Protein AF-A0A7X7Y111-F1 (afdb_monomer_lite)

Sequence (57 aa):
MAGIKRYHVSEENAWSEMVEAGDFVFLGFCVGNVGESVEAQVHGALDDMERRLGEIG

Structure (mmCIF, N/CA/C/O back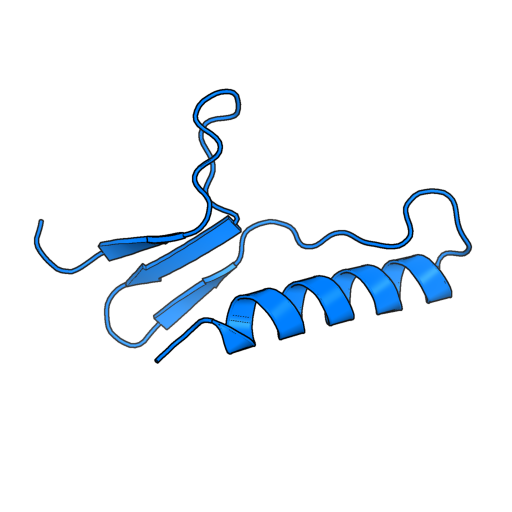bone):
data_AF-A0A7X7Y111-F1
#
_entry.id   AF-A0A7X7Y111-F1
#
loop_
_atom_site.group_PDB
_atom_site.id
_atom_site.type_symbol
_atom_site.label_atom_id
_atom_site.label_alt_id
_atom_site.label_comp_id
_atom_site.label_asym_id
_atom_site.label_entity_id
_atom_site.label_seq_id
_atom_site.pdbx_PDB_ins_code
_atom_site.Cartn_x
_atom_site.Cartn_y
_atom_site.Cartn_z
_atom_site.occupancy
_atom_site.B_iso_or_equiv
_atom_site.auth_seq_id
_atom_site.auth_comp_id
_atom_site.auth_asym_id
_atom_site.auth_atom_id
_atom_site.pdbx_PDB_model_num
ATOM 1 N N . MET A 1 1 ? -10.554 8.073 21.342 1.00 50.88 1 MET A N 1
ATOM 2 C CA . MET A 1 1 ? -9.445 7.973 20.363 1.00 50.88 1 MET A CA 1
ATOM 3 C C . MET A 1 1 ? -8.835 6.561 20.317 1.00 50.88 1 MET A C 1
ATOM 5 O O . MET A 1 1 ? -7.672 6.425 19.980 1.00 50.88 1 MET A O 1
ATOM 9 N N . ALA A 1 2 ? -9.599 5.500 20.613 1.00 61.06 2 ALA A N 1
ATOM 10 C CA . ALA A 1 2 ? -9.077 4.135 20.767 1.00 61.06 2 ALA A CA 1
ATOM 11 C C . ALA A 1 2 ? -9.385 3.215 19.562 1.00 61.06 2 ALA A C 1
ATOM 13 O O . ALA A 1 2 ? -9.704 2.052 19.761 1.00 61.06 2 ALA A O 1
ATOM 14 N N . GLY A 1 3 ? -9.354 3.726 18.324 1.00 84.00 3 GLY A N 1
ATOM 15 C CA . GLY A 1 3 ? -9.803 2.942 17.156 1.00 84.00 3 GLY A CA 1
ATOM 16 C C . GLY A 1 3 ? -9.140 3.258 15.816 1.00 84.00 3 GLY A C 1
ATOM 17 O O . GLY A 1 3 ? -9.580 2.727 14.807 1.00 84.00 3 GLY A O 1
ATOM 18 N N . ILE A 1 4 ? -8.120 4.123 15.793 1.00 94.38 4 ILE A N 1
ATOM 19 C CA . ILE A 1 4 ? -7.326 4.373 14.585 1.00 94.38 4 ILE A CA 1
ATOM 20 C C . ILE A 1 4 ? -5.901 3.911 14.870 1.00 94.38 4 ILE A C 1
ATOM 22 O O . ILE A 1 4 ? -5.257 4.471 15.761 1.00 94.38 4 ILE A O 1
ATOM 26 N N . LYS A 1 5 ? -5.416 2.915 14.127 1.00 94.94 5 LYS A N 1
ATOM 27 C CA . LYS A 1 5 ? -4.009 2.493 14.155 1.00 94.94 5 LYS A CA 1
ATOM 28 C C . LYS A 1 5 ? -3.300 3.068 12.934 1.00 94.94 5 LYS A C 1
ATOM 30 O O . LYS A 1 5 ? -3.834 3.024 11.829 1.00 94.94 5 LYS A O 1
ATOM 35 N N . ARG A 1 6 ? -2.112 3.634 13.135 1.00 95.38 6 ARG A N 1
ATOM 36 C CA . ARG A 1 6 ? -1.269 4.179 12.064 1.00 95.38 6 ARG A CA 1
ATOM 37 C C . ARG A 1 6 ? 0.008 3.358 11.987 1.00 95.38 6 ARG A C 1
ATOM 39 O O . ARG A 1 6 ? 0.678 3.197 13.004 1.00 95.38 6 ARG A O 1
ATOM 46 N N . TYR A 1 7 ? 0.326 2.871 10.799 1.00 95.38 7 TYR A N 1
ATOM 47 C CA . TYR A 1 7 ? 1.501 2.051 10.524 1.00 95.38 7 TYR A CA 1
ATOM 48 C C . TYR A 1 7 ? 2.551 2.899 9.802 1.00 95.38 7 TYR A C 1
ATOM 50 O O . TYR A 1 7 ? 2.188 3.758 8.993 1.00 95.38 7 TYR A O 1
ATOM 58 N N . HIS A 1 8 ? 3.829 2.668 10.125 1.00 95.19 8 HIS A N 1
ATOM 59 C CA . HIS A 1 8 ? 5.000 3.341 9.537 1.00 95.19 8 HIS A CA 1
ATOM 60 C C . HIS A 1 8 ? 4.784 4.848 9.350 1.00 95.19 8 HIS A C 1
ATOM 62 O O . HIS A 1 8 ? 4.693 5.371 8.240 1.00 95.19 8 HIS A O 1
ATOM 68 N N . VAL A 1 9 ? 4.604 5.551 10.470 1.00 96.38 9 VAL A N 1
ATOM 69 C CA . VAL A 1 9 ? 4.394 7.002 10.468 1.00 96.38 9 VAL A CA 1
ATOM 70 C C . VAL A 1 9 ? 5.697 7.698 10.073 1.00 96.38 9 VAL A C 1
ATOM 72 O O . VAL A 1 9 ? 6.712 7.571 10.757 1.00 96.38 9 VAL A O 1
ATOM 75 N N . SER A 1 10 ? 5.661 8.470 8.990 1.00 95.00 10 SER A N 1
ATOM 76 C CA . SER A 1 10 ? 6.722 9.407 8.640 1.00 95.00 10 SER A CA 1
ATOM 77 C C . SER A 1 10 ? 6.494 10.717 9.392 1.00 95.00 10 SER A C 1
ATOM 79 O O . SER A 1 10 ? 5.704 11.557 8.965 1.00 95.00 10 SER A O 1
ATOM 81 N N . GLU A 1 11 ? 7.186 10.898 10.518 1.00 94.56 11 GLU A N 1
ATOM 82 C CA . GLU A 1 11 ? 7.092 12.128 11.325 1.00 94.56 11 GLU A CA 1
ATOM 83 C C . GLU A 1 11 ? 7.617 13.360 10.571 1.00 94.56 11 GLU A C 1
ATOM 85 O O . GLU A 1 11 ? 7.085 14.456 10.713 1.00 94.56 11 GLU A O 1
ATOM 90 N N . GLU A 1 12 ? 8.629 13.175 9.719 1.00 96.56 12 GLU A N 1
ATOM 91 C CA . GLU A 1 12 ? 9.207 14.248 8.900 1.00 96.56 12 GLU A CA 1
ATOM 92 C C . GLU A 1 12 ? 8.212 14.786 7.864 1.00 96.56 12 GLU A C 1
ATOM 94 O O . GLU A 1 12 ? 8.132 15.991 7.637 1.00 96.56 12 GLU A O 1
ATOM 99 N N . ASN A 1 13 ? 7.434 13.892 7.250 1.00 94.06 13 ASN A N 1
ATOM 100 C CA . ASN A 1 13 ? 6.570 14.223 6.117 1.00 94.06 13 ASN A CA 1
ATOM 101 C C . ASN A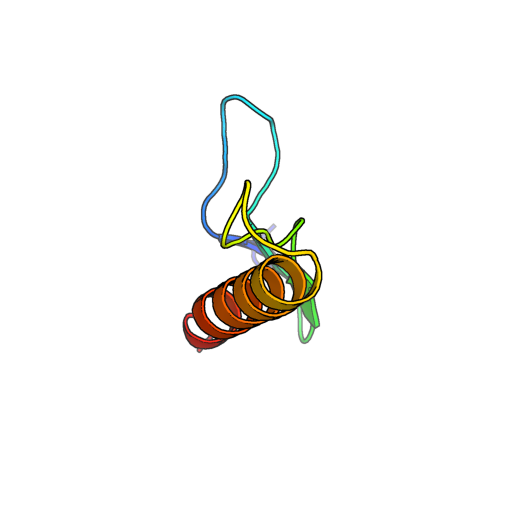 1 13 ? 5.072 14.220 6.473 1.00 94.06 13 ASN A C 1
ATOM 103 O O . ASN A 1 13 ? 4.233 14.459 5.606 1.00 94.06 13 ASN A O 1
ATOM 107 N N . ALA A 1 14 ? 4.733 13.967 7.741 1.00 94.31 14 ALA A N 1
ATOM 108 C CA . ALA A 1 14 ? 3.383 13.987 8.302 1.00 94.31 14 ALA A CA 1
ATOM 109 C C . ALA A 1 14 ? 2.362 13.063 7.601 1.00 94.31 14 ALA A C 1
ATOM 111 O O . ALA A 1 14 ? 1.185 13.408 7.467 1.00 94.31 14 ALA A O 1
ATOM 112 N N . TRP A 1 15 ? 2.784 11.865 7.190 1.00 94.50 15 TRP A N 1
ATOM 113 C CA . TRP A 1 15 ? 1.895 10.836 6.636 1.00 94.50 15 TRP A CA 1
ATOM 114 C C . TRP A 1 15 ? 2.181 9.454 7.242 1.00 94.50 15 TRP A C 1
ATOM 116 O O . TRP A 1 15 ? 3.181 9.248 7.924 1.00 94.50 15 TRP A O 1
ATOM 126 N N . SER A 1 16 ? 1.263 8.508 7.052 1.00 96.75 16 SER A N 1
ATOM 127 C CA . SER A 1 16 ? 1.413 7.107 7.474 1.00 96.75 16 SER A CA 1
ATOM 128 C C . SER A 1 16 ? 1.318 6.213 6.247 1.00 96.75 16 SER A C 1
ATOM 130 O O . SER A 1 16 ? 0.482 6.480 5.381 1.00 96.75 16 SER A O 1
ATOM 132 N N . GLU A 1 17 ? 2.147 5.171 6.153 1.00 96.56 17 GLU A N 1
ATOM 133 C CA . GLU A 1 17 ? 2.076 4.222 5.026 1.00 96.56 17 GLU A CA 1
ATOM 134 C C . GLU A 1 17 ? 0.713 3.536 4.948 1.00 96.56 17 GLU A C 1
ATOM 136 O O . GLU A 1 17 ? 0.257 3.194 3.854 1.00 96.56 17 GLU A O 1
ATOM 141 N N . MET A 1 18 ? 0.059 3.356 6.098 1.00 97.00 18 MET A N 1
ATOM 142 C CA . MET A 1 18 ? -1.257 2.747 6.202 1.00 97.00 18 MET A CA 1
ATOM 143 C C . MET A 1 18 ? -1.981 3.178 7.483 1.00 97.00 18 MET A C 1
ATOM 145 O O . MET A 1 18 ? -1.359 3.443 8.517 1.00 97.00 18 MET A O 1
ATOM 149 N N . VAL A 1 19 ? -3.310 3.235 7.423 1.00 96.69 19 VAL A N 1
ATOM 150 C CA . VAL A 1 19 ? -4.182 3.570 8.551 1.00 96.69 19 VAL A CA 1
ATOM 151 C C . VAL A 1 19 ? -5.342 2.581 8.621 1.00 96.69 19 VAL A C 1
ATOM 153 O O . VAL A 1 19 ? -6.121 2.482 7.680 1.00 96.69 19 VAL A O 1
ATOM 156 N N . GLU A 1 20 ? -5.487 1.890 9.747 1.00 95.94 20 GLU A N 1
ATOM 157 C CA . GLU A 1 20 ? -6.653 1.054 10.059 1.00 95.94 20 GLU A CA 1
ATOM 158 C C . GLU A 1 20 ? -7.642 1.878 10.886 1.00 95.94 20 GLU A C 1
ATOM 160 O O . GLU A 1 20 ? -7.273 2.451 11.916 1.00 95.94 20 GLU A O 1
ATOM 165 N N . ALA A 1 21 ? -8.887 1.967 10.423 1.00 94.75 21 ALA A N 1
ATOM 166 C CA . ALA A 1 21 ? -9.950 2.724 11.070 1.00 94.75 21 ALA A CA 1
ATOM 167 C C . ALA A 1 21 ? -11.280 1.968 10.962 1.00 94.75 21 ALA A C 1
ATOM 169 O O . ALA A 1 21 ? -11.947 1.990 9.925 1.00 94.75 21 ALA A O 1
ATOM 170 N N . GLY A 1 22 ? -11.677 1.318 12.058 1.00 91.94 22 GLY A N 1
ATOM 171 C CA . GLY A 1 22 ? -12.809 0.389 12.047 1.00 91.94 22 GLY A CA 1
ATOM 172 C C . GLY A 1 22 ? -12.500 -0.818 11.162 1.00 91.94 22 GLY A C 1
ATOM 173 O O . GLY A 1 22 ? -11.420 -1.385 11.266 1.00 91.94 22 GLY A O 1
ATOM 174 N N . ASP A 1 23 ? -13.420 -1.158 10.262 1.00 93.06 23 ASP A N 1
ATOM 175 C CA . ASP A 1 23 ? -13.282 -2.306 9.352 1.00 93.06 23 ASP A CA 1
ATOM 176 C C . ASP A 1 23 ? -12.546 -1.960 8.043 1.00 93.06 23 ASP A C 1
ATOM 178 O O . ASP A 1 23 ? -12.536 -2.745 7.096 1.00 93.06 23 ASP A O 1
ATOM 182 N N . PHE A 1 24 ? -11.968 -0.758 7.958 1.00 94.69 24 PHE A N 1
ATOM 183 C CA . PHE A 1 24 ? -11.320 -0.250 6.754 1.00 94.69 24 PHE A CA 1
ATOM 184 C C . PHE A 1 24 ? -9.837 -0.001 6.967 1.00 94.69 24 PHE A C 1
ATOM 186 O O . PHE A 1 24 ? -9.389 0.429 8.032 1.00 94.69 24 PHE A O 1
ATOM 193 N N . VAL A 1 25 ? -9.100 -0.186 5.879 1.00 96.62 25 VAL A N 1
ATOM 194 C CA . VAL A 1 25 ? -7.676 0.097 5.780 1.00 96.62 25 VAL A CA 1
ATOM 195 C C . VAL A 1 25 ? -7.470 1.098 4.650 1.00 96.62 25 VAL A C 1
ATOM 197 O O . VAL A 1 25 ? -7.916 0.883 3.525 1.00 96.62 25 VAL A O 1
ATOM 200 N N . PHE A 1 26 ? -6.788 2.196 4.956 1.00 97.06 26 PHE A N 1
ATOM 201 C CA . PHE A 1 26 ? -6.440 3.254 4.017 1.00 97.06 26 PHE A CA 1
ATOM 202 C C . PHE A 1 26 ? -4.932 3.235 3.795 1.00 97.06 26 PHE A C 1
ATOM 204 O O . PHE A 1 26 ? -4.164 3.432 4.735 1.00 97.06 26 PHE A O 1
ATOM 211 N N . LEU A 1 27 ? -4.507 3.001 2.558 1.00 97.75 27 LEU A N 1
ATOM 212 C CA . LEU A 1 27 ? -3.100 3.015 2.174 1.00 97.75 27 LEU A CA 1
ATOM 213 C C . LEU A 1 27 ? -2.656 4.437 1.817 1.00 97.75 27 LEU A C 1
ATOM 215 O O . LEU A 1 27 ? -3.385 5.184 1.160 1.00 97.75 27 LEU A O 1
ATOM 219 N N . GLY A 1 28 ? -1.439 4.792 2.222 1.00 96.69 28 GLY A N 1
ATOM 220 C CA . GLY A 1 28 ? -0.704 5.901 1.627 1.00 96.69 28 GLY A CA 1
ATOM 221 C C . GLY A 1 28 ? -0.272 5.569 0.194 1.00 96.69 28 GLY A C 1
ATOM 222 O O . GLY A 1 28 ? -0.606 4.517 -0.355 1.00 96.69 28 GLY A O 1
ATOM 223 N N . PHE A 1 29 ? 0.515 6.449 -0.426 1.00 96.38 29 PHE A N 1
ATOM 224 C CA . PHE A 1 29 ? 1.100 6.120 -1.725 1.00 96.38 29 PHE A CA 1
ATOM 225 C C . PHE A 1 29 ? 2.002 4.879 -1.594 1.00 96.38 29 PHE A C 1
ATOM 227 O O . PHE A 1 29 ? 2.763 4.745 -0.630 1.00 96.38 29 PHE A O 1
ATOM 234 N N . CYS A 1 30 ? 1.878 3.964 -2.553 1.00 97.94 30 CYS A N 1
ATOM 235 C CA . CYS A 1 30 ? 2.739 2.792 -2.686 1.00 97.94 30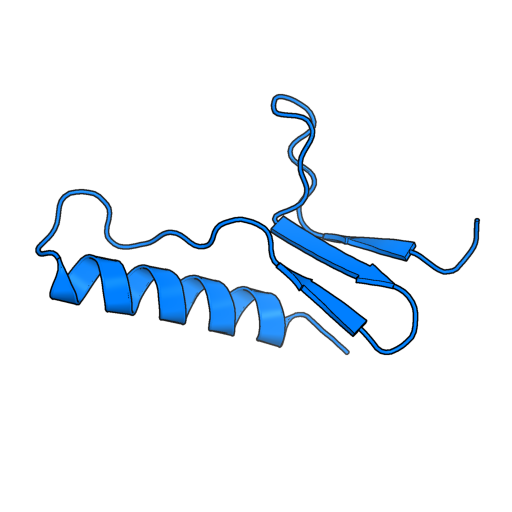 CYS A CA 1
ATOM 236 C C . CYS A 1 30 ? 3.687 3.037 -3.854 1.00 97.94 30 CYS A C 1
ATOM 238 O O . CYS A 1 30 ? 3.290 3.595 -4.881 1.00 97.94 30 CYS A O 1
ATOM 240 N N . VAL A 1 31 ? 4.951 2.681 -3.672 1.00 97.50 31 VAL A N 1
ATOM 241 C CA . VAL A 1 31 ? 5.999 2.972 -4.647 1.00 97.50 31 VAL A CA 1
ATOM 242 C C . VAL A 1 31 ? 7.052 1.878 -4.592 1.00 97.50 31 VAL A C 1
ATOM 244 O O . VAL A 1 31 ? 7.444 1.437 -3.518 1.00 97.50 31 VAL A O 1
ATOM 247 N N . GLY A 1 32 ? 7.538 1.464 -5.755 1.00 98.25 32 GLY A N 1
ATOM 248 C CA . GLY A 1 32 ? 8.609 0.484 -5.867 1.00 98.25 32 GLY A CA 1
ATOM 249 C C . GLY A 1 32 ? 9.304 0.588 -7.216 1.00 98.25 32 GLY A C 1
ATOM 250 O O . GLY A 1 32 ? 8.798 1.232 -8.135 1.00 98.25 32 GLY A O 1
ATOM 251 N N . ASN A 1 33 ? 10.489 -0.016 -7.312 1.00 98.50 33 ASN A N 1
ATOM 252 C CA . ASN A 1 33 ? 11.304 -0.082 -8.533 1.00 98.50 33 ASN A CA 1
ATOM 253 C C . ASN A 1 33 ? 11.549 1.295 -9.193 1.00 98.50 33 ASN A C 1
ATOM 255 O O . ASN A 1 33 ? 11.560 1.440 -10.416 1.00 98.50 33 ASN A O 1
ATOM 259 N N . VAL A 1 34 ? 11.714 2.343 -8.375 1.00 98.19 34 VAL A N 1
ATOM 260 C CA . VAL A 1 34 ? 11.869 3.731 -8.842 1.00 98.19 34 VAL A CA 1
ATOM 261 C C . VAL A 1 34 ? 13.081 3.852 -9.765 1.00 98.19 34 VAL A C 1
ATOM 263 O O . VAL A 1 34 ? 14.202 3.530 -9.382 1.00 98.19 34 VAL A O 1
ATOM 266 N N . GLY A 1 35 ? 12.853 4.377 -10.971 1.00 98.50 35 GLY A N 1
ATOM 267 C CA . GLY A 1 35 ? 13.885 4.544 -11.999 1.00 98.50 35 GLY A CA 1
ATOM 268 C C . GLY A 1 35 ? 13.916 3.432 -13.050 1.00 98.50 35 GLY A C 1
ATOM 269 O O . GLY A 1 35 ? 14.623 3.571 -14.046 1.00 98.50 35 GLY A O 1
ATOM 270 N N . GLU A 1 36 ? 13.128 2.370 -12.876 1.00 98.62 36 GLU A N 1
ATOM 271 C CA . GLU A 1 36 ? 12.978 1.299 -13.864 1.00 98.62 36 GLU A CA 1
ATOM 272 C C . GLU A 1 36 ? 11.881 1.604 -14.903 1.00 98.62 36 GLU A C 1
ATOM 274 O O . GLU A 1 36 ? 11.364 2.723 -14.988 1.00 98.62 36 GLU A O 1
ATOM 279 N N . SER A 1 37 ? 11.522 0.612 -15.728 1.00 98.75 37 SER A N 1
ATOM 280 C CA . SER A 1 37 ? 10.419 0.736 -16.686 1.00 98.75 37 SER A CA 1
ATOM 281 C C . SER A 1 37 ? 9.085 1.008 -15.979 1.00 98.75 37 SER A C 1
ATOM 283 O O . SER A 1 37 ? 8.907 0.700 -14.801 1.00 98.75 37 SER A O 1
ATOM 285 N N . VAL A 1 38 ? 8.114 1.562 -16.711 1.00 98.62 38 VAL A N 1
ATOM 286 C CA . VAL A 1 38 ? 6.768 1.818 -16.166 1.00 98.62 38 VAL A CA 1
ATOM 287 C C . VAL A 1 38 ? 6.127 0.531 -15.646 1.00 98.62 38 VAL A C 1
ATOM 289 O O . VAL A 1 38 ? 5.548 0.537 -14.568 1.00 98.62 38 VAL A O 1
ATOM 292 N N . GLU A 1 39 ? 6.261 -0.575 -16.379 1.00 98.81 39 GLU A N 1
ATOM 293 C CA . GLU A 1 39 ? 5.734 -1.879 -15.963 1.00 98.81 39 GLU A CA 1
ATOM 294 C C . GLU A 1 39 ? 6.378 -2.353 -14.655 1.00 98.81 39 GLU A C 1
ATOM 296 O O . GLU A 1 39 ? 5.667 -2.720 -13.721 1.00 98.81 39 GLU A O 1
ATOM 301 N N . ALA A 1 40 ? 7.706 -2.253 -14.540 1.00 98.81 40 ALA A N 1
ATOM 302 C CA . ALA A 1 40 ? 8.415 -2.618 -13.318 1.00 98.81 40 ALA A CA 1
ATOM 303 C C . ALA A 1 40 ? 7.999 -1.742 -12.128 1.00 98.81 40 ALA A C 1
ATOM 305 O O . ALA A 1 40 ? 7.824 -2.256 -11.027 1.00 98.81 40 ALA A O 1
ATOM 306 N N . GLN A 1 41 ? 7.781 -0.442 -12.339 1.00 98.88 41 GLN A N 1
ATOM 307 C CA . GLN A 1 41 ? 7.298 0.469 -11.297 1.00 98.88 41 GLN A CA 1
ATOM 308 C C . GLN A 1 41 ? 5.857 0.171 -10.870 1.00 98.88 41 GLN A C 1
ATOM 310 O O . GLN A 1 41 ? 5.549 0.242 -9.682 1.00 98.88 41 GLN A O 1
ATOM 315 N N . VAL A 1 42 ? 4.979 -0.199 -11.810 1.00 98.75 42 VAL A N 1
ATOM 316 C CA . VAL A 1 42 ? 3.613 -0.642 -11.490 1.00 98.75 42 VAL A CA 1
ATOM 317 C C . VAL A 1 42 ? 3.657 -1.906 -10.635 1.00 98.75 42 VAL A C 1
ATOM 319 O O . VAL A 1 42 ? 2.996 -1.947 -9.600 1.00 98.75 42 VAL A O 1
ATOM 322 N N . HIS A 1 43 ? 4.469 -2.898 -11.010 1.00 98.81 43 HIS A N 1
ATOM 323 C CA . HIS A 1 43 ? 4.662 -4.099 -10.195 1.00 98.81 43 HIS A CA 1
ATOM 324 C C . HIS A 1 43 ? 5.238 -3.770 -8.818 1.00 98.81 43 HIS A C 1
ATOM 326 O O . HIS A 1 43 ? 4.658 -4.168 -7.819 1.00 98.81 43 HIS A O 1
ATOM 332 N N . GLY A 1 44 ? 6.286 -2.949 -8.741 1.00 98.81 44 GLY A N 1
ATOM 333 C CA . GLY A 1 44 ? 6.888 -2.570 -7.463 1.00 98.81 44 GLY A CA 1
ATOM 334 C C . GLY A 1 44 ? 5.927 -1.820 -6.534 1.00 98.81 44 GLY A C 1
ATOM 335 O O . GLY A 1 44 ? 5.962 -2.021 -5.323 1.00 98.81 44 GLY A O 1
ATOM 336 N N . ALA A 1 45 ? 5.041 -0.979 -7.075 1.00 98.75 45 ALA A N 1
ATOM 337 C CA . ALA A 1 45 ? 4.004 -0.322 -6.283 1.00 98.75 45 ALA A CA 1
ATOM 338 C C . ALA A 1 45 ? 2.946 -1.314 -5.761 1.00 98.75 45 ALA A C 1
ATOM 340 O O . ALA A 1 45 ? 2.443 -1.132 -4.652 1.00 98.75 45 ALA A O 1
ATOM 341 N N . LEU A 1 46 ? 2.611 -2.354 -6.534 1.00 98.75 46 LEU A N 1
ATOM 342 C CA . LEU A 1 46 ? 1.708 -3.425 -6.099 1.00 98.75 46 LEU A CA 1
ATOM 343 C C . LEU A 1 46 ? 2.374 -4.339 -5.060 1.00 98.75 46 LEU A C 1
ATOM 345 O O . LEU A 1 46 ? 1.742 -4.656 -4.059 1.00 98.75 46 LEU A O 1
ATOM 349 N N . ASP A 1 47 ? 3.653 -4.672 -5.225 1.00 98.69 47 ASP A N 1
ATOM 350 C CA . ASP A 1 47 ? 4.417 -5.468 -4.257 1.00 98.69 47 ASP A CA 1
ATOM 351 C C . ASP A 1 47 ? 4.518 -4.748 -2.899 1.00 98.69 47 ASP A C 1
ATOM 353 O O . ASP A 1 47 ? 4.336 -5.349 -1.839 1.00 98.69 47 ASP A O 1
ATOM 357 N N . ASP A 1 48 ? 4.768 -3.432 -2.910 1.00 98.44 48 ASP A N 1
ATOM 358 C CA . ASP A 1 48 ? 4.787 -2.611 -1.694 1.00 98.44 48 ASP A CA 1
ATOM 359 C C . ASP A 1 48 ? 3.398 -2.533 -1.035 1.00 98.44 48 ASP A C 1
ATOM 361 O 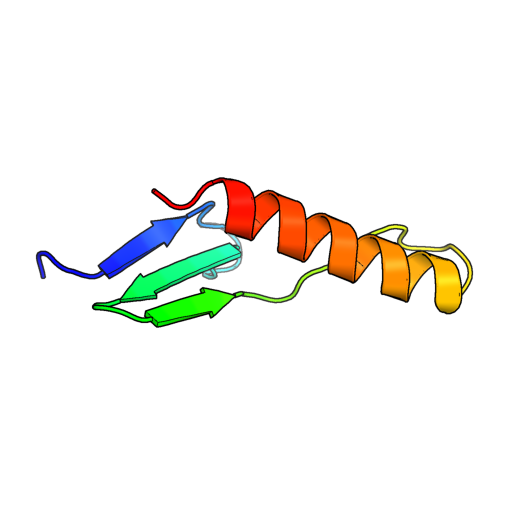O . ASP A 1 48 ? 3.286 -2.627 0.189 1.00 98.44 48 ASP A O 1
ATOM 365 N N . MET A 1 49 ? 2.327 -2.445 -1.833 1.00 98.31 49 MET A N 1
ATOM 366 C CA . MET A 1 49 ? 0.952 -2.554 -1.337 1.00 98.31 49 MET A CA 1
ATOM 367 C C . MET A 1 49 ? 0.706 -3.907 -0.652 1.00 98.31 49 MET A C 1
ATOM 369 O O . MET A 1 49 ? 0.210 -3.931 0.475 1.00 98.31 49 MET A O 1
ATOM 373 N N . GLU A 1 50 ? 1.050 -5.021 -1.302 1.00 98.12 50 GLU A N 1
ATOM 374 C CA . GLU A 1 50 ? 0.862 -6.374 -0.765 1.00 98.12 50 GL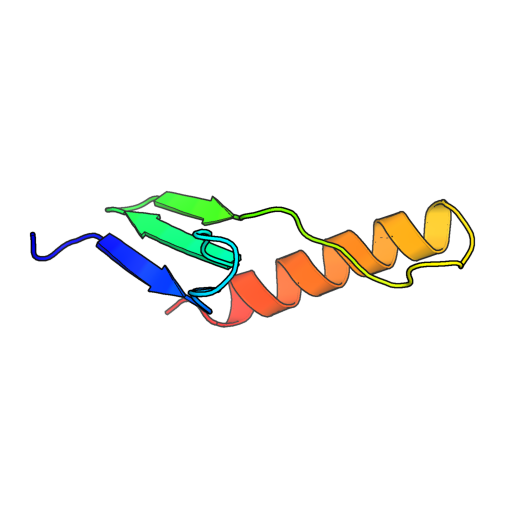U A CA 1
ATOM 375 C C . GLU A 1 50 ? 1.649 -6.586 0.530 1.00 98.12 50 GLU A C 1
ATOM 377 O O . GLU A 1 50 ? 1.095 -7.091 1.509 1.00 98.12 50 GLU A O 1
ATOM 382 N N . ARG A 1 51 ? 2.908 -6.130 0.574 1.00 97.38 51 ARG A N 1
ATOM 383 C CA . ARG A 1 51 ? 3.740 -6.164 1.783 1.00 97.38 51 ARG A CA 1
ATOM 384 C C . ARG A 1 51 ? 3.045 -5.465 2.949 1.00 97.38 51 ARG A C 1
ATOM 386 O O . ARG A 1 51 ? 2.951 -6.053 4.021 1.00 97.38 51 ARG A O 1
ATOM 393 N N . ARG A 1 52 ? 2.551 -4.236 2.743 1.00 96.56 52 ARG A N 1
ATOM 394 C CA . ARG A 1 52 ? 1.879 -3.448 3.792 1.00 96.56 52 ARG A CA 1
ATOM 395 C C . ARG A 1 52 ? 0.583 -4.113 4.251 1.00 96.56 52 ARG A C 1
ATOM 397 O O . ARG A 1 52 ? 0.349 -4.223 5.449 1.00 96.56 52 ARG A O 1
ATOM 404 N N . LEU A 1 53 ? -0.243 -4.588 3.317 1.00 96.19 53 LEU A N 1
ATOM 405 C CA . LEU A 1 53 ? -1.491 -5.285 3.647 1.00 96.19 53 LEU A CA 1
ATOM 406 C C . LEU A 1 53 ? -1.243 -6.600 4.402 1.00 96.19 53 LEU A C 1
ATOM 408 O O . LEU A 1 53 ? -2.047 -6.969 5.254 1.00 96.19 53 LEU A O 1
A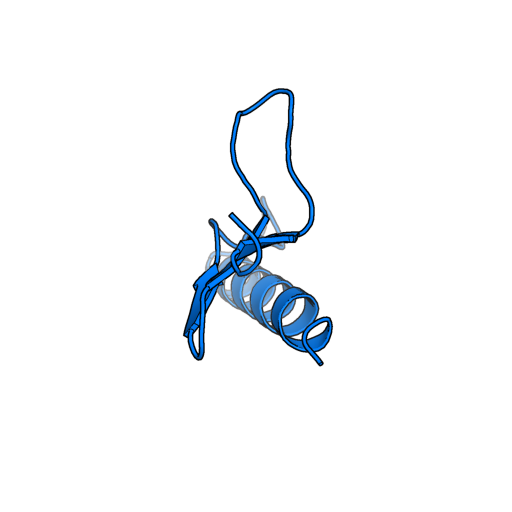TOM 412 N N . GLY A 1 54 ? -0.122 -7.278 4.139 1.00 96.00 54 GLY A N 1
ATOM 413 C CA . GLY A 1 54 ? 0.289 -8.487 4.854 1.00 96.00 54 GLY A CA 1
ATOM 414 C C . GLY A 1 54 ? 0.652 -8.270 6.328 1.00 96.00 54 GLY A C 1
ATOM 415 O O . GLY A 1 54 ? 0.729 -9.240 7.079 1.00 96.00 54 GLY A O 1
ATOM 416 N N . GLU A 1 55 ? 0.857 -7.024 6.761 1.00 93.75 55 GLU A N 1
ATOM 417 C CA . GLU A 1 55 ? 1.124 -6.685 8.165 1.00 93.75 55 GLU A CA 1
ATOM 418 C C . GLU A 1 55 ? -0.159 -6.567 9.007 1.00 93.75 55 GLU A C 1
ATOM 420 O O . GLU A 1 55 ? -0.087 -6.442 10.231 1.00 93.75 55 GLU A O 1
ATOM 425 N N . ILE A 1 56 ? -1.331 -6.603 8.367 1.00 88.44 56 ILE A N 1
ATOM 426 C CA . ILE A 1 56 ? -2.624 -6.459 9.038 1.00 88.44 56 ILE A CA 1
ATOM 427 C C . ILE A 1 56 ? -3.091 -7.813 9.579 1.00 88.44 56 ILE A C 1
ATOM 429 O O . ILE A 1 56 ? -3.170 -8.801 8.848 1.00 88.44 56 ILE A O 1
ATOM 433 N N . GLY A 1 57 ? -3.450 -7.820 10.864 1.00 67.75 57 GLY A N 1
ATOM 434 C CA . GLY A 1 57 ? -4.076 -8.917 11.610 1.00 67.75 57 GLY A CA 1
ATOM 435 C C . GLY A 1 57 ? -4.913 -8.365 12.756 1.00 67.75 57 GLY A C 1
ATOM 436 O O . GLY A 1 57 ? -4.952 -9.019 13.821 1.00 67.75 57 GLY A O 1
#

Radius of gyration: 12.92 Å; chains: 1; bounding box: 27×23×38 Å

Secondary structure (DSSP, 8-state):
--SEEEEEEETTTTEEEEEEETTEEEE-----STTS-HHHHHHHHHHHHHHHHTT--

pLDDT: mean 94.44, std 8.7, range [50.88, 98.88]

Foldseek 3Di:
DPFKDFACQDPPVGHGQWIGGPPDIDGDFFFAPPPDDPVRGVVRSVVSVVVVVVVDD